Protein 4OUS (pdb70)

Organism: Danio rerio (NCBI:txid7955)

Structure (mmCIF, N/CA/C/O backbone):
data_4OUS
#
_entry.id   4OUS
#
_cell.length_a   94.985
_cell.length_b   94.985
_cell.length_c   94.985
_cell.angle_alpha   90.00
_cell.angle_beta   90.00
_cell.angle_gamma   90.00
#
_symmetry.space_group_name_H-M   'I 2 3'
#
loop_
_entity.id
_entity.type
_entity.pdbx_description
1 polymer Caprin-2
2 non-polymer 'CALCIUM ION'
3 water water
#
loop_
_atom_site.group_PDB
_atom_site.id
_atom_site.type_symbol
_atom_site.label_atom_id
_atom_site.label_alt_id
_atom_site.label_comp_id
_atom_site.label_asym_id
_atom_site.label_entity_id
_atom_site.label_seq_id
_atom_site.pdbx_PDB_ins_code
_atom_site.Cartn_x
_atom_site.Cartn_y
_atom_site.Cartn_z
_atom_site.occupancy
_atom_site.B_iso_or_equiv
_atom_site.auth_seq_id
_atom_site.auth_comp_id
_atom_site.auth_asym_id
_atom_site.auth_atom_id
_atom_site.pdbx_PDB_model_num
ATOM 1 N N . LEU A 1 4 ? -17.035 -8.367 -3.717 1.00 33.43 1001 LEU A N 1
ATOM 2 C CA . LEU A 1 4 ? -18.072 -9.361 -3.470 1.00 32.65 1001 LEU A CA 1
ATOM 3 C C . LEU A 1 4 ? -17.820 -10.641 -4.260 1.00 23.92 1001 LEU A C 1
ATOM 4 O O . LEU A 1 4 ? -17.299 -10.599 -5.372 1.00 27.04 1001 LEU A O 1
ATOM 9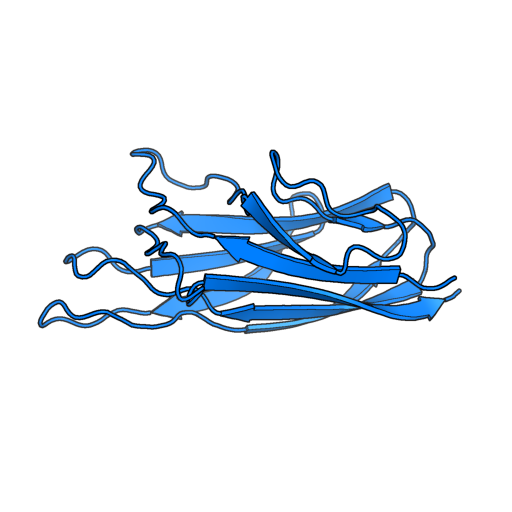 N N . ARG A 1 5 ? -18.181 -11.777 -3.674 1.00 13.44 1002 ARG A N 1
ATOM 10 C CA . ARG A 1 5 ? -18.181 -13.040 -4.396 1.00 13.14 1002 ARG A CA 1
ATOM 11 C C . ARG A 1 5 ? -19.622 -13.477 -4.571 1.00 9.50 1002 ARG A C 1
ATOM 12 O O . ARG A 1 5 ? -20.324 -13.729 -3.592 1.00 11.15 1002 ARG A O 1
ATOM 20 N N . VAL A 1 6 ? -20.079 -13.522 -5.816 1.00 8.23 1003 VAL A N 1
ATOM 21 C CA . VAL A 1 6 ? -21.471 -13.815 -6.091 1.00 8.06 1003 VAL A CA 1
ATOM 22 C C . VAL A 1 6 ? -21.542 -14.822 -7.232 1.00 7.71 1003 VAL A C 1
ATOM 23 O O . VAL A 1 6 ? -21.104 -14.535 -8.351 1.00 8.43 1003 VAL A O 1
ATOM 27 N N . ALA A 1 7 ? -22.076 -16.006 -6.953 1.00 7.15 1004 ALA A N 1
ATOM 28 C CA . ALA A 1 7 ? -22.205 -17.044 -7.964 1.00 7.54 1004 ALA A CA 1
ATOM 29 C C . ALA A 1 7 ? -23.211 -18.067 -7.504 1.00 6.62 1004 ALA A C 1
ATOM 30 O O . ALA A 1 7 ? -23.240 -18.427 -6.331 1.00 8.54 1004 ALA A O 1
ATOM 32 N N . PHE A 1 8 ? -24.034 -18.555 -8.423 1.00 7.21 1005 PHE A N 1
ATOM 33 C CA . PHE A 1 8 ? -24.936 -19.647 -8.105 1.00 6.52 1005 PHE A CA 1
ATOM 34 C C . PHE A 1 8 ? -24.918 -20.661 -9.230 1.00 6.39 1005 PHE A C 1
ATOM 35 O O . PHE A 1 8 ? -24.614 -20.332 -10.386 1.00 6.43 1005 PHE A O 1
ATOM 43 N N . SER A 1 9 ? -25.268 -21.893 -8.888 1.00 5.87 1006 SER A N 1
ATOM 44 C CA . SER A 1 9 ? -25.380 -22.940 -9.880 1.00 6.30 1006 SER A CA 1
ATOM 45 C C . SER A 1 9 ? -26.479 -23.872 -9.412 1.00 5.34 1006 SER A C 1
ATOM 46 O O . SER A 1 9 ? -26.333 -24.547 -8.387 1.00 6.60 1006 SER A O 1
ATOM 49 N N . ALA A 1 10 ? -27.591 -23.864 -10.143 1.00 5.74 1007 ALA A N 1
ATOM 50 C CA . ALA A 1 10 ? -28.812 -24.528 -9.729 1.00 5.93 1007 ALA A CA 1
ATOM 51 C C . ALA A 1 10 ? -29.211 -25.614 -10.713 1.00 6.18 1007 ALA A C 1
ATOM 52 O O . ALA A 1 10 ? -28.816 -25.585 -11.887 1.00 6.63 1007 ALA A O 1
ATOM 54 N N . ALA A 1 11 ? -30.013 -26.558 -10.235 1.00 6.05 1008 ALA A N 1
ATOM 55 C CA . ALA A 1 11 ? -30.525 -27.618 -11.084 1.00 5.91 1008 ALA A CA 1
ATOM 56 C C . ALA A 1 11 ? -31.930 -27.984 -10.651 1.00 6.06 1008 ALA A C 1
ATOM 57 O O . ALA A 1 11 ? -32.310 -27.801 -9.486 1.00 7.35 1008 ALA A O 1
ATOM 59 N N . ARG A 1 12 ? -32.700 -28.516 -11.590 1.00 6.41 1009 ARG A N 1
ATOM 60 C CA . ARG A 1 12 ? -34.032 -28.977 -11.271 1.00 7.90 1009 ARG A CA 1
ATOM 61 C C . ARG A 1 12 ? -34.075 -30.493 -11.298 1.00 8.14 1009 ARG A C 1
ATOM 62 O O . ARG A 1 12 ? -33.695 -31.121 -12.295 1.00 10.78 1009 ARG A O 1
ATOM 70 N N . THR A 1 13 ? -34.532 -31.084 -10.196 1.00 8.52 1010 THR A N 1
ATOM 71 C CA . THR A 1 13 ? -34.467 -32.536 -10.063 1.00 9.24 1010 THR A CA 1
ATOM 72 C C . THR A 1 13 ? -35.830 -33.209 -10.144 1.00 8.44 1010 THR A C 1
ATOM 73 O O . THR A 1 13 ? -35.931 -34.423 -9.979 1.00 10.58 1010 THR A O 1
ATOM 77 N N . ALA A 1 14 ? -36.861 -32.423 -10.424 1.00 8.65 1011 ALA A N 1
ATOM 78 C CA . ALA A 1 14 ? -38.191 -32.950 -10.712 1.00 9.12 1011 ALA A CA 1
ATOM 79 C C . ALA A 1 14 ? -38.730 -32.233 -11.942 1.00 7.85 1011 ALA A C 1
ATOM 80 O O . ALA A 1 14 ? -38.330 -31.106 -12.229 1.00 8.74 1011 ALA A O 1
ATOM 82 N N . ASN A 1 15 ? -39.638 -32.875 -12.667 1.00 8.32 1012 ASN A N 1
ATOM 83 C CA . ASN A 1 15 ? -40.198 -32.263 -13.861 1.00 7.44 1012 ASN A CA 1
ATOM 84 C C . ASN A 1 15 ? -40.937 -30.966 -13.545 1.00 7.81 1012 ASN A C 1
ATOM 85 O O . ASN A 1 15 ? -41.407 -30.751 -12.418 1.00 9.22 1012 ASN A O 1
ATOM 90 N N . PHE A 1 16 ? -41.043 -30.102 -14.549 1.00 7.84 1013 PHE A N 1
ATOM 91 C CA . PHE A 1 16 ? -41.914 -28.928 -14.465 1.00 8.19 1013 PHE A CA 1
ATOM 92 C C . PHE A 1 16 ? -42.835 -28.917 -15.671 1.00 7.12 1013 PHE A C 1
ATOM 93 O O . PHE A 1 16 ? -42.384 -28.720 -16.803 1.00 8.40 1013 PHE A O 1
ATOM 101 N N . ALA A 1 17 ? -44.121 -29.139 -15.418 1.00 8.51 1014 ALA A N 1
ATOM 102 C CA . ALA A 1 17 ? -45.134 -29.169 -16.465 1.00 9.06 1014 ALA A CA 1
ATOM 103 C C . ALA A 1 17 ? -46.384 -28.508 -15.917 1.00 9.23 1014 ALA A C 1
ATOM 104 O O . ALA A 1 17 ? -47.352 -29.187 -15.574 1.00 10.32 1014 ALA A O 1
ATOM 106 N N . PRO A 1 18 ? -46.362 -27.173 -15.808 1.00 8.90 1015 PRO A N 1
ATOM 107 C CA . PRO A 1 18 ? -47.381 -26.472 -15.019 1.00 9.34 1015 PRO A CA 1
ATOM 108 C C . PRO A 1 18 ? -48.805 -26.473 -15.574 1.00 11.38 1015 PRO A C 1
ATOM 109 O O . PRO A 1 18 ? -49.743 -26.415 -14.782 1.00 12.66 1015 PRO A O 1
ATOM 113 N N . GLY A 1 19 ? -48.977 -26.500 -16.887 1.00 11.77 1016 GLY A N 1
ATOM 114 C CA . GLY A 1 19 ? -50.319 -26.469 -17.444 1.00 12.37 1016 GLY A CA 1
ATOM 115 C C . GLY A 1 19 ? -50.826 -25.074 -17.768 1.00 9.92 1016 GLY A C 1
ATOM 116 O O . GLY A 1 19 ? -51.957 -24.906 -18.225 1.00 11.06 1016 GLY A O 1
ATOM 117 N N A THR A 1 20 ? -49.971 -24.082 -17.530 0.62 10.41 1017 THR A N 1
ATOM 118 N N B THR A 1 20 ? -50.005 -24.070 -17.487 0.38 9.64 1017 THR A N 1
ATOM 119 C CA A THR A 1 20 ? -50.220 -22.692 -17.897 0.62 8.93 1017 THR A CA 1
ATOM 120 C CA B THR A 1 20 ? -50.245 -22.727 -17.991 0.38 9.85 1017 THR A CA 1
ATOM 121 C C A THR A 1 20 ? -48.939 -22.140 -18.521 0.62 7.82 1017 THR A C 1
ATOM 122 C C B THR A 1 20 ? -48.945 -22.219 -18.586 0.38 6.86 1017 THR A C 1
ATOM 123 O O A THR A 1 20 ? -47.847 -22.400 -18.013 0.62 9.53 1017 THR A O 1
ATOM 124 O O B THR A 1 20 ? -47.859 -22.581 -18.129 0.38 7.11 1017 THR A O 1
ATOM 131 N N . LEU A 1 21 ? -49.061 -21.390 -19.614 1.00 7.65 1018 LEU A N 1
ATOM 132 C CA . LEU A 1 21 ? -47.893 -20.845 -20.291 1.00 7.79 1018 LEU A CA 1
ATOM 133 C C . LEU A 1 21 ? -47.250 -19.729 -19.472 1.00 7.11 1018 LEU A C 1
ATOM 134 O O . LEU A 1 21 ? -47.876 -19.163 -18.575 1.00 7.84 1018 LEU A O 1
ATOM 139 N N . ASP A 1 22 ? -45.994 -19.427 -19.789 1.00 7.68 1019 ASP A N 1
ATOM 140 C CA . ASP A 1 22 ? -45.287 -18.266 -19.234 1.00 7.40 1019 ASP A CA 1
ATOM 141 C C . ASP A 1 22 ? -45.188 -18.284 -17.705 1.00 7.27 1019 ASP A C 1
ATOM 142 O O . ASP A 1 22 ? -45.625 -17.357 -17.015 1.00 9.41 1019 ASP A O 1
ATOM 147 N N . GLN A 1 23 ? -44.579 -19.343 -17.186 1.00 7.60 1020 GLN A N 1
ATOM 148 C CA . GLN A 1 23 ? -44.370 -19.496 -15.752 1.00 7.38 1020 GLN A CA 1
ATOM 149 C C . GLN A 1 23 ? -42.899 -19.420 -15.383 1.00 6.77 1020 GLN A C 1
ATOM 150 O O . GLN A 1 23 ? -42.050 -19.938 -16.104 1.00 6.89 1020 GLN A O 1
ATOM 156 N N . PRO A 1 24 ? -42.583 -18.813 -14.236 1.00 6.87 1021 PRO A N 1
ATOM 157 C CA A PRO A 1 24 ? -41.195 -18.849 -13.766 0.66 6.79 1021 PRO A CA 1
ATOM 158 C CA B PRO A 1 24 ? -41.205 -18.849 -13.737 0.34 7.45 1021 PRO A CA 1
ATOM 159 C C . PRO A 1 24 ? -40.770 -20.276 -13.409 1.00 6.37 1021 PRO A C 1
ATOM 160 O O . PRO A 1 24 ? -41.590 -21.083 -12.952 1.00 8.51 1021 PRO A O 1
ATOM 167 N N . ILE A 1 25 ? -39.491 -20.572 -13.611 1.00 6.91 1022 ILE A N 1
ATOM 168 C CA . ILE A 1 25 ? -38.968 -21.902 -13.342 1.00 6.79 1022 ILE A CA 1
ATOM 169 C C . ILE A 1 25 ? -38.189 -21.917 -12.037 1.00 6.79 1022 ILE A C 1
ATOM 170 O O . ILE A 1 25 ? -37.132 -21.299 -11.925 1.00 7.26 1022 ILE A O 1
ATOM 175 N N . ALA A 1 26 ? -38.718 -22.619 -11.045 1.00 7.30 1023 ALA A N 1
ATOM 176 C CA . ALA A 1 26 ? -38.005 -22.844 -9.793 1.00 7.93 1023 ALA A CA 1
ATOM 177 C C . ALA A 1 26 ? -36.896 -23.872 -9.993 1.00 7.63 1023 ALA A C 1
ATOM 178 O O . ALA A 1 26 ? -37.017 -24.765 -10.833 1.00 8.94 1023 ALA A O 1
ATOM 180 N N . PHE A 1 27 ? -35.811 -23.743 -9.236 1.00 7.55 1024 PHE A N 1
ATOM 181 C CA . PHE A 1 27 ? -34.734 -24.730 -9.261 1.00 7.83 1024 PHE A CA 1
ATOM 182 C C . PHE A 1 27 ? -34.464 -25.168 -7.835 1.00 7.99 1024 PHE A C 1
ATOM 183 O O . PHE A 1 27 ? -34.029 -24.361 -7.019 1.00 10.07 1024 PHE A O 1
ATOM 191 N N . ASP A 1 28 ? -34.715 -26.435 -7.531 1.00 7.97 1025 ASP A N 1
ATOM 192 C CA . ASP A 1 28 ? -34.701 -26.908 -6.150 1.00 9.11 1025 ASP A CA 1
ATOM 193 C C . ASP A 1 28 ? -33.307 -27.168 -5.590 1.00 7.72 1025 ASP A C 1
ATOM 194 O O . ASP A 1 28 ? -33.108 -27.102 -4.370 1.00 10.63 1025 ASP A O 1
ATOM 199 N N . LEU A 1 29 ? -32.355 -27.482 -6.461 1.00 7.74 1026 LEU A N 1
ATOM 200 C CA . LEU A 1 29 ? -31.042 -27.910 -6.016 1.00 7.77 1026 LEU A CA 1
ATOM 201 C C . LEU A 1 29 ? -29.993 -26.859 -6.336 1.00 6.96 1026 LEU A C 1
ATOM 202 O O . LEU A 1 29 ? -30.012 -26.264 -7.420 1.00 7.88 1026 LEU A O 1
ATOM 207 N N . LEU A 1 30 ? -29.073 -26.646 -5.399 1.00 8.02 1027 LEU A N 1
ATOM 208 C CA . LEU A 1 30 ? -27.950 -25.743 -5.609 1.00 7.55 1027 LEU A CA 1
ATOM 209 C C . LEU A 1 30 ? -26.621 -26.434 -5.338 1.00 7.52 1027 LEU A C 1
ATOM 210 O O . LEU A 1 30 ? -26.458 -27.104 -4.311 1.00 8.36 1027 LEU A O 1
ATOM 215 N N . HIS A 1 31 ? -25.671 -26.263 -6.251 1.00 7.91 1028 HIS A N 1
ATOM 216 C CA . HIS A 1 31 ? -24.292 -26.643 -5.984 1.00 7.51 1028 HIS A CA 1
ATOM 217 C C . HIS A 1 31 ? -23.535 -25.517 -5.303 1.00 8.07 1028 HIS A C 1
ATOM 218 O O . HIS A 1 31 ? -22.607 -25.771 -4.532 1.00 10.98 1028 HIS A O 1
ATOM 225 N N A THR A 1 32 ? -23.968 -24.285 -5.559 0.49 7.08 1029 THR A N 1
ATOM 226 N N B THR A 1 32 ? -23.873 -24.272 -5.638 0.51 8.63 1029 THR A N 1
ATOM 227 C CA A THR A 1 32 ? -23.280 -23.097 -5.083 0.49 8.28 1029 THR A CA 1
ATOM 228 C CA B THR A 1 32 ? -23.251 -23.094 -5.035 0.51 7.90 1029 THR A CA 1
ATOM 229 C C A THR A 1 32 ? -24.266 -21.942 -4.983 0.49 7.42 1029 THR A C 1
ATOM 230 C C B THR A 1 32 ? -24.261 -21.962 -4.965 0.51 7.25 1029 THR A C 1
ATOM 231 O O A THR A 1 32 ? -25.154 -21.810 -5.825 0.49 7.83 1029 THR A O 1
ATOM 232 O O B THR A 1 32 ? -25.145 -21.856 -5.815 0.51 6.88 1029 THR A O 1
ATOM 239 N N . ASN A 1 33 ? -24.115 -21.110 -3.956 1.00 7.14 1030 ASN A N 1
ATOM 240 C CA . ASN A 1 33 ? -24.930 -19.910 -3.831 1.00 6.86 1030 ASN A CA 1
ATOM 241 C C . ASN A 1 33 ? -24.147 -18.853 -3.052 1.00 7.35 1030 ASN A C 1
ATOM 242 O O . ASN A 1 33 ? -24.608 -18.333 -2.034 1.00 7.60 1030 ASN A O 1
ATOM 247 N N . LEU A 1 34 ? -22.943 -18.566 -3.536 1.00 7.72 1031 LEU A N 1
ATOM 248 C CA . LEU A 1 34 ? -22.094 -17.527 -2.958 1.00 8.37 1031 LEU A CA 1
ATOM 249 C C . LEU A 1 34 ? -22.807 -16.192 -3.045 1.00 7.85 1031 LEU A C 1
ATOM 250 O O . LEU A 1 34 ? -23.233 -15.779 -4.1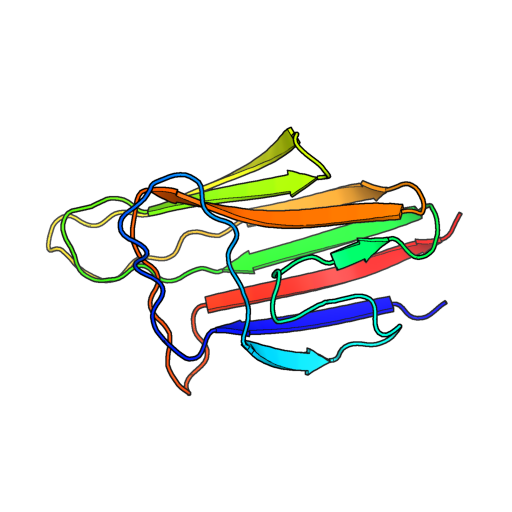28 1.00 8.21 1031 LEU A O 1
ATOM 255 N N . GLY A 1 35 ? -22.957 -15.535 -1.900 1.00 9.33 1032 GLY A N 1
ATOM 256 C CA . GLY A 1 35 ? -23.695 -14.288 -1.830 1.00 11.07 1032 GLY A CA 1
ATOM 257 C C . GLY A 1 35 ? -25.160 -14.446 -1.459 1.00 9.00 1032 GLY A C 1
ATOM 258 O O . GLY A 1 35 ? -25.830 -13.451 -1.181 1.00 10.45 1032 GLY A O 1
ATOM 259 N N . ASP A 1 36 ? -25.653 -15.684 -1.451 1.00 8.94 1033 ASP A N 1
ATOM 260 C CA . ASP A 1 36 ? -27.024 -15.995 -1.034 1.00 9.49 1033 ASP A CA 1
ATOM 261 C C . ASP A 1 36 ? -28.090 -15.301 -1.865 1.00 9.39 1033 ASP A C 1
ATOM 262 O O . ASP A 1 36 ? -29.173 -15.005 -1.358 1.00 13.42 1033 ASP A O 1
ATOM 267 N N . MET A 1 37 ? -27.809 -15.050 -3.134 1.00 8.12 1034 MET A N 1
ATOM 268 C CA . MET A 1 37 ? -28.709 -14.229 -3.931 1.00 9.09 1034 MET A CA 1
ATOM 269 C C . MET A 1 37 ? -29.647 -15.013 -4.856 1.00 8.15 1034 MET A C 1
ATOM 270 O O . MET A 1 37 ? -30.533 -14.413 -5.474 1.00 9.95 1034 MET A O 1
ATOM 275 N N . PHE A 1 38 ? -29.474 -16.330 -4.963 1.00 7.76 1035 PHE A N 1
ATOM 276 C CA . PHE A 1 38 ? -30.441 -17.136 -5.698 1.00 7.59 1035 PHE A CA 1
ATOM 277 C C . PHE A 1 38 ? -31.499 -17.673 -4.749 1.00 8.11 1035 PHE A C 1
ATOM 278 O O . PHE A 1 38 ? -31.173 -18.172 -3.671 1.00 9.77 1035 PHE A O 1
ATOM 286 N N . ASP A 1 39 ? -32.759 -17.564 -5.158 1.00 7.84 1036 ASP A N 1
ATOM 287 C CA . ASP A 1 39 ? -33.892 -18.080 -4.402 1.00 9.75 1036 ASP A CA 1
ATOM 288 C C . ASP A 1 39 ? -34.495 -19.286 -5.116 1.00 9.01 1036 ASP A C 1
ATOM 289 O O . ASP A 1 39 ? -35.039 -19.154 -6.211 1.00 9.72 1036 ASP A O 1
ATOM 294 N N . THR A 1 40 ? -34.399 -20.462 -4.504 1.00 9.97 1037 THR A N 1
ATOM 295 C CA . THR A 1 40 ? -34.818 -21.689 -5.175 1.00 9.91 1037 THR A CA 1
ATOM 296 C C . THR A 1 40 ? -36.309 -21.736 -5.506 1.00 11.11 1037 THR A C 1
ATOM 297 O O . THR A 1 40 ? -36.694 -22.224 -6.566 1.00 13.75 1037 THR A O 1
ATOM 301 N N . GLY A 1 41 ? -37.145 -21.237 -4.600 1.00 12.49 1038 GLY A N 1
ATOM 302 C CA . GLY A 1 41 ? -38.588 -21.315 -4.770 1.00 15.75 1038 GLY A CA 1
ATOM 303 C C . GLY A 1 41 ? -39.135 -20.485 -5.914 1.00 13.99 1038 GLY A C 1
ATOM 304 O O . GLY A 1 41 ? -40.072 -20.894 -6.606 1.00 15.74 1038 GLY A O 1
ATOM 305 N N . SER A 1 42 ? -38.550 -19.310 -6.116 1.00 12.36 1039 SER A N 1
ATOM 306 C CA . SER A 1 42 ? -38.999 -18.407 -7.166 1.00 13.37 1039 SER A CA 1
ATOM 307 C C . SER A 1 42 ? -38.175 -18.572 -8.432 1.00 11.77 1039 SER A C 1
ATOM 308 O O . SER A 1 42 ? -38.589 -18.144 -9.508 1.00 13.07 1039 SER A O 1
ATOM 311 N N . GLY A 1 43 ? -36.991 -19.165 -8.293 1.00 10.01 1040 GLY A N 1
ATOM 312 C CA . GLY A 1 43 ? -36.071 -19.290 -9.406 1.00 9.84 1040 GLY A CA 1
ATOM 313 C C . GLY A 1 43 ? -35.366 -17.988 -9.754 1.00 8.48 1040 GLY A C 1
ATOM 314 O O . GLY A 1 43 ? -34.733 -17.897 -10.808 1.00 8.78 1040 GLY A O 1
ATOM 315 N N . ARG A 1 44 ? -35.459 -16.991 -8.876 1.00 8.87 1041 ARG A N 1
ATOM 316 C CA . ARG A 1 44 ? -34.892 -15.679 -9.170 1.00 8.58 1041 ARG A CA 1
ATOM 317 C C . ARG A 1 44 ? -33.549 -15.432 -8.501 1.00 7.56 1041 ARG A C 1
ATOM 318 O O . ARG A 1 44 ? -33.361 -15.692 -7.304 1.00 7.95 1041 ARG A O 1
ATOM 326 N N . PHE A 1 45 ? -32.627 -14.907 -9.299 1.00 7.19 1042 PHE A N 1
ATOM 327 C CA . PHE A 1 45 ? -31.397 -14.300 -8.814 1.00 6.89 1042 PHE A CA 1
ATOM 328 C C . PHE A 1 45 ? -31.627 -12.813 -8.593 1.00 7.22 1042 PHE A C 1
ATOM 329 O O . PHE A 1 45 ? -32.108 -12.133 -9.497 1.00 8.63 1042 PHE A O 1
ATOM 337 N N . THR A 1 46 ? -31.286 -12.309 -7.413 1.00 7.96 1043 THR A N 1
ATOM 338 C CA . THR A 1 46 ? -31.377 -10.878 -7.157 1.00 9.15 1043 THR A CA 1
ATOM 339 C C . THR A 1 46 ? -29.985 -10.270 -7.163 1.00 8.32 1043 THR A C 1
ATOM 340 O O . THR A 1 46 ? -29.082 -10.754 -6.480 1.00 9.99 1043 THR A O 1
ATOM 344 N N . CYS A 1 47 ? -29.812 -9.210 -7.943 1.00 8.59 1044 CYS A N 1
ATOM 345 C CA . CYS A 1 47 ? -28.531 -8.529 -8.015 1.00 9.06 1044 CYS A CA 1
ATOM 346 C C . CYS A 1 47 ? -28.211 -7.815 -6.705 1.00 9.48 1044 CYS A C 1
ATOM 347 O O . CYS A 1 47 ? -28.969 -6.944 -6.286 1.00 10.12 1044 CYS A O 1
ATOM 350 N N . PRO A 1 48 ? -27.082 -8.162 -6.064 1.00 9.49 1045 PRO A N 1
ATOM 351 C CA . PRO A 1 48 ? -26.719 -7.509 -4.799 1.00 10.07 1045 PRO A CA 1
ATOM 352 C C . PRO A 1 48 ? -25.871 -6.256 -4.976 1.00 10.27 1045 PRO A C 1
ATOM 353 O O . PRO A 1 48 ? -25.676 -5.510 -4.018 1.00 12.67 1045 PRO A O 1
ATOM 357 N N . ALA A 1 49 ? -25.356 -6.050 -6.1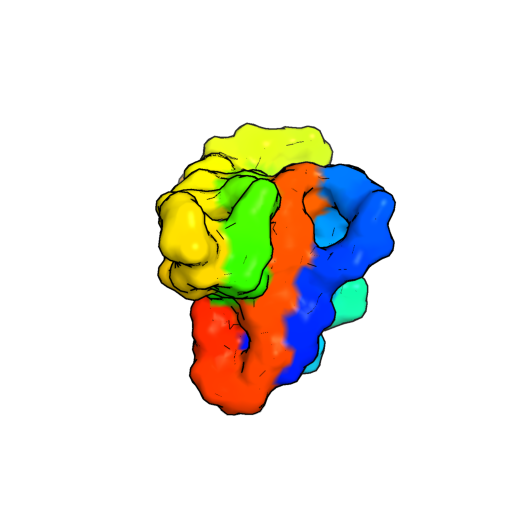82 1.00 10.43 1046 ALA A N 1
ATOM 358 C CA . ALA A 1 49 ? -24.431 -4.962 -6.442 1.00 11.53 1046 ALA A CA 1
ATOM 359 C C . ALA A 1 49 ? -24.386 -4.704 -7.930 1.00 10.30 1046 ALA A C 1
ATOM 360 O O . ALA A 1 49 ? -24.228 -5.629 -8.727 1.00 10.77 1046 ALA A O 1
ATOM 362 N N . THR A 1 50 ? -24.550 -3.445 -8.303 1.00 11.01 1047 THR A N 1
ATOM 363 C CA . THR A 1 50 ? -24.513 -3.062 -9.701 1.00 10.59 1047 THR A CA 1
ATOM 364 C C . THR A 1 50 ? -23.218 -3.566 -10.330 1.00 10.07 1047 THR A C 1
ATOM 365 O O . THR A 1 50 ? -22.150 -3.489 -9.721 1.00 11.12 1047 THR A O 1
ATOM 369 N N . GLY A 1 51 ? -23.330 -4.146 -11.520 1.00 9.27 1048 GLY A N 1
ATOM 370 C CA . GLY A 1 51 ? -22.175 -4.706 -12.189 1.00 10.10 1048 GLY A CA 1
ATOM 371 C C . GLY A 1 51 ? -22.563 -5.581 -13.360 1.00 8.79 1048 GLY A C 1
ATOM 372 O O . GLY A 1 51 ? -23.740 -5.688 -13.704 1.00 9.89 1048 GLY A O 1
ATOM 373 N N . ALA A 1 52 ? -21.560 -6.201 -13.975 1.00 8.40 1049 ALA A N 1
ATOM 374 C CA . ALA A 1 52 ? -21.764 -7.098 -15.104 1.00 7.61 1049 ALA A CA 1
ATOM 375 C C . ALA A 1 52 ? -21.769 -8.530 -14.594 1.00 7.31 1049 ALA A C 1
ATOM 376 O O . ALA A 1 52 ? -20.885 -8.924 -13.830 1.00 8.15 1049 ALA A O 1
ATOM 378 N N . TYR A 1 53 ? -22.770 -9.292 -15.027 1.00 6.92 1050 TYR A N 1
ATOM 379 C CA . TYR A 1 53 ? -23.000 -10.665 -14.592 1.00 6.64 1050 TYR A CA 1
ATOM 380 C C . TYR A 1 53 ? -23.142 -11.588 -15.796 1.00 6.32 1050 TYR A C 1
ATOM 381 O O . TYR A 1 53 ? -23.722 -11.196 -16.808 1.00 8.10 1050 TYR A O 1
ATOM 390 N N . VAL A 1 54 ? -22.637 -12.810 -15.672 1.00 6.23 1051 VAL A N 1
ATOM 391 C CA . VAL A 1 54 ? -22.740 -13.833 -16.703 1.00 6.02 1051 VAL A CA 1
ATOM 392 C C . VAL A 1 54 ? -23.783 -14.857 -16.281 1.00 5.63 1051 VAL A C 1
ATOM 393 O O . VAL A 1 54 ? -23.776 -15.296 -15.134 1.00 6.83 1051 VAL A O 1
ATOM 397 N N . PHE A 1 55 ? -24.666 -15.231 -17.209 1.00 5.68 1052 PHE A N 1
ATOM 398 C CA . PHE A 1 55 ? -25.668 -16.275 -16.982 1.00 5.62 1052 PHE A CA 1
ATOM 399 C C . PHE A 1 55 ? -25.574 -17.339 -18.054 1.00 5.12 1052 PHE A C 1
ATOM 400 O O . PHE A 1 55 ? -25.306 -17.028 -19.211 1.00 5.83 1052 PHE A O 1
ATOM 408 N N . ILE A 1 56 ? -25.812 -18.590 -17.671 1.00 5.57 1053 ILE A N 1
ATOM 409 C CA . ILE A 1 56 ? -25.828 -19.718 -18.594 1.00 5.28 1053 ILE A CA 1
ATOM 410 C C . ILE A 1 56 ? -26.972 -20.642 -18.175 1.00 5.13 1053 ILE A C 1
ATOM 411 O O . ILE A 1 56 ? -27.217 -20.823 -16.973 1.00 5.59 1053 ILE A O 1
ATOM 416 N N . PHE A 1 57 ? -27.677 -21.244 -19.130 1.00 4.94 1054 PHE A N 1
ATOM 417 C CA . PHE A 1 57 ? -28.688 -22.231 -18.783 1.00 4.94 1054 PHE A CA 1
ATOM 418 C C . PHE A 1 57 ? -28.762 -23.321 -19.835 1.00 4.61 1054 PHE A C 1
ATOM 419 O O . PHE A 1 57 ? -28.475 -23.089 -21.011 1.00 4.90 1054 PHE A O 1
ATOM 427 N N . HIS A 1 58 ? -29.160 -24.509 -19.385 1.00 4.76 1055 HIS A N 1
ATOM 428 C CA . HIS A 1 58 ? -29.351 -25.688 -20.218 1.00 5.33 1055 HIS A CA 1
ATOM 429 C C . HIS A 1 58 ? -30.602 -26.382 -19.716 1.00 5.36 1055 HIS A C 1
ATOM 430 O O . HIS A 1 58 ? -30.602 -26.851 -18.575 1.00 6.62 1055 HIS A O 1
ATOM 437 N N . ILE A 1 59 ? -31.654 -26.456 -20.527 1.00 5.50 1056 ILE A N 1
ATOM 438 C CA . ILE A 1 59 ? -32.917 -27.015 -20.061 1.00 5.84 1056 ILE A CA 1
ATOM 439 C C . ILE A 1 59 ? -33.335 -28.180 -20.958 1.00 5.39 1056 ILE A C 1
ATOM 440 O O . ILE A 1 59 ? -33.503 -28.004 -22.161 1.00 6.30 1056 ILE A O 1
ATOM 445 N N . LEU A 1 60 ? -33.494 -29.366 -20.378 1.00 5.71 1057 LEU A N 1
ATOM 446 C CA . LEU A 1 60 ? -33.904 -30.543 -21.134 1.00 5.95 1057 LEU A CA 1
ATOM 447 C C . LEU A 1 60 ? -35.425 -30.637 -21.142 1.00 5.89 1057 LEU A C 1
ATOM 448 O O . LEU A 1 60 ? -36.051 -30.562 -20.079 1.00 6.65 1057 LEU A O 1
ATOM 453 N N . LYS A 1 61 ? -36.022 -30.801 -22.320 1.00 6.46 1058 LYS A N 1
ATOM 454 C CA . LYS A 1 61 ? -37.477 -30.913 -22.408 1.00 6.92 1058 LYS A CA 1
ATOM 455 C C . LYS A 1 61 ? -37.963 -32.332 -22.185 1.00 6.84 1058 LYS A C 1
ATOM 456 O O . LYS A 1 61 ? -37.226 -33.294 -22.413 1.00 7.93 1058 LYS A O 1
ATOM 462 N N . LEU A 1 62 ? -39.212 -32.455 -21.745 1.00 8.12 1059 LEU A N 1
ATOM 463 C CA . LEU A 1 62 ? -39.889 -33.744 -21.756 1.00 8.32 1059 LEU A CA 1
ATOM 464 C C . LEU A 1 62 ? -40.052 -34.219 -23.193 1.00 8.99 1059 LEU A C 1
ATOM 465 O O . LEU A 1 62 ? -40.188 -33.417 -24.129 1.00 9.62 1059 LEU A O 1
ATOM 470 N N . ALA A 1 63 ? -40.068 -35.535 -23.349 1.00 10.12 1060 ALA A N 1
ATOM 471 C CA . ALA A 1 63 ? -40.248 -36.163 -24.648 1.00 11.18 1060 ALA A CA 1
ATOM 472 C C . ALA A 1 63 ? -41.731 -36.204 -24.998 1.00 10.34 1060 ALA A C 1
ATOM 473 O O . ALA A 1 63 ? -42.364 -37.266 -25.004 1.00 14.25 1060 ALA A O 1
ATOM 475 N N . ILE A 1 64 ? -42.271 -35.018 -25.260 1.00 11.14 1061 ILE A N 1
ATOM 476 C CA . ILE A 1 64 ? -43.652 -34.833 -25.675 1.00 11.93 1061 ILE A CA 1
ATOM 477 C C . ILE A 1 64 ? -43.673 -33.947 -26.910 1.00 11.73 1061 ILE A C 1
ATOM 478 O O . ILE A 1 64 ? -42.699 -33.246 -27.197 1.00 12.64 1061 ILE A O 1
ATOM 483 N N . SER A 1 65 ? -44.789 -33.976 -27.631 1.00 13.33 1062 SER A N 1
ATOM 484 C CA . SER A 1 65 ? -44.945 -33.217 -28.868 1.00 14.34 1062 SER A CA 1
ATOM 485 C C . SER A 1 65 ? -45.411 -31.788 -28.600 1.00 15.36 1062 SER A C 1
ATOM 486 O O . SER A 1 65 ? -46.392 -31.321 -29.177 1.00 16.93 1062 SER A O 1
ATOM 489 N N . VAL A 1 66 ? -44.719 -31.124 -27.684 1.00 11.35 1063 VAL A N 1
ATOM 490 C CA . VAL A 1 66 ? -44.860 -29.697 -27.435 1.00 9.32 1063 VAL A CA 1
ATOM 491 C C . VAL A 1 66 ? -43.447 -29.135 -27.422 1.00 8.37 1063 VAL A C 1
ATOM 492 O O . VAL A 1 66 ? -42.584 -29.663 -26.718 1.00 9.01 1063 VAL A O 1
ATOM 496 N N . PRO A 1 67 ? -43.187 -28.085 -28.206 1.00 8.35 1064 PRO A N 1
ATOM 497 C CA . PRO A 1 67 ? -41.840 -27.516 -28.220 1.00 8.21 1064 PRO A CA 1
ATOM 498 C C . PRO A 1 67 ? -41.516 -26.814 -26.914 1.00 7.07 1064 PRO A C 1
ATOM 499 O O . PRO A 1 67 ? -42.415 -26.357 -26.201 1.00 8.81 1064 PRO A O 1
ATOM 503 N N . LEU A 1 68 ? -40.226 -26.722 -26.621 1.00 6.85 1065 LEU A N 1
ATOM 504 C CA . LEU A 1 68 ? -39.740 -26.027 -25.442 1.00 6.90 1065 LEU A CA 1
ATOM 505 C C . LEU A 1 68 ? -39.230 -24.641 -25.815 1.00 5.87 1065 LEU A C 1
ATOM 506 O O . LEU A 1 68 ? -38.351 -24.509 -26.669 1.00 7.12 1065 LEU A O 1
ATOM 511 N N . TYR A 1 69 ? -39.792 -23.616 -25.182 1.00 6.05 1066 TYR A N 1
ATOM 512 C CA . TYR A 1 69 ? -39.348 -22.232 -25.320 1.00 6.35 1066 TYR A CA 1
ATOM 513 C C . TYR A 1 69 ? -38.985 -21.703 -23.942 1.00 5.81 1066 TYR A C 1
ATOM 514 O O . TYR A 1 69 ? -39.836 -21.708 -23.0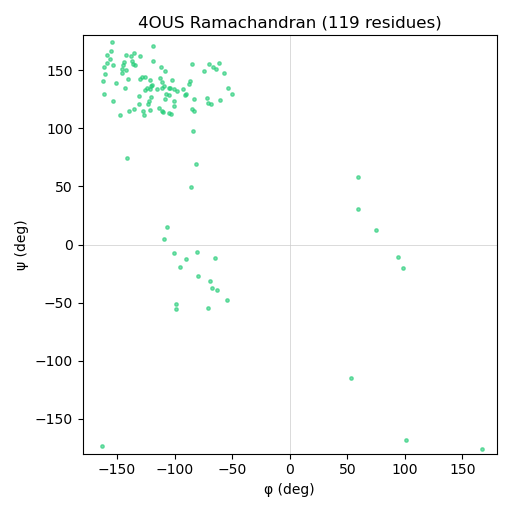43 1.00 6.56 1066 TYR A O 1
ATOM 523 N N . ILE A 1 70 ? -37.752 -21.233 -23.790 1.00 5.95 1067 ILE A N 1
ATOM 524 C CA . ILE A 1 70 ? -37.257 -20.658 -22.546 1.00 5.59 1067 ILE A CA 1
ATOM 525 C C . ILE A 1 70 ? -36.838 -19.217 -22.788 1.00 5.91 1067 ILE A C 1
ATOM 526 O O . ILE A 1 70 ? -36.180 -18.930 -23.794 1.00 6.53 1067 ILE A O 1
ATOM 531 N N . ASN A 1 71 ? -37.189 -18.317 -21.870 1.00 5.80 1068 ASN A N 1
ATOM 532 C CA . ASN A 1 71 ? -36.664 -16.953 -21.895 1.00 6.10 1068 ASN A CA 1
ATOM 533 C C . ASN A 1 71 ? -35.814 -16.686 -20.662 1.00 5.38 1068 ASN A C 1
ATOM 534 O O . ASN A 1 71 ? -36.242 -16.977 -19.539 1.00 6.54 1068 ASN A O 1
ATOM 539 N N . LEU A 1 72 ? -34.643 -16.085 -20.859 1.00 5.51 1069 LEU A N 1
ATOM 540 C CA . LEU A 1 72 ? -33.900 -15.482 -19.760 1.00 5.77 1069 LEU A CA 1
ATOM 541 C C . LEU A 1 72 ? -34.439 -14.069 -19.569 1.00 5.31 1069 LEU A C 1
ATOM 542 O O . LEU A 1 72 ? -34.365 -13.243 -20.483 1.00 6.68 1069 LEU A O 1
ATOM 547 N N . MET A 1 73 ? -35.016 -13.827 -18.401 1.00 5.92 1070 MET A N 1
ATOM 548 C CA . MET A 1 73 ? -35.678 -12.578 -18.060 1.00 6.17 1070 MET A CA 1
ATOM 549 C C . MET A 1 73 ? -34.805 -11.723 -17.170 1.00 6.22 1070 MET A C 1
ATOM 550 O O . MET A 1 73 ? -34.134 -12.240 -16.274 1.00 6.58 1070 MET A O 1
ATOM 555 N N . ARG A 1 74 ? -34.835 -10.414 -17.392 1.00 6.57 1071 ARG A N 1
ATOM 556 C CA . ARG A 1 74 ? -34.323 -9.470 -16.411 1.00 6.56 1071 ARG A CA 1
ATOM 557 C C . ARG A 1 74 ? -35.496 -8.567 -16.060 1.00 7.39 1071 ARG A C 1
ATOM 558 O O . ARG A 1 74 ? -36.018 -7.844 -16.917 1.00 7.58 1071 ARG A O 1
ATOM 566 N N . ASN A 1 75 ? -35.915 -8.637 -14.801 1.00 8.20 1072 ASN A N 1
ATOM 567 C CA . ASN A 1 75 ? -37.174 -8.044 -14.353 1.00 9.23 1072 ASN A CA 1
ATOM 568 C C . ASN A 1 75 ? -38.299 -8.572 -15.257 1.00 9.17 1072 ASN A C 1
ATOM 569 O O . ASN A 1 75 ? -38.543 -9.779 -15.245 1.00 11.84 1072 ASN A O 1
ATOM 574 N N . GLU A 1 76 ? -38.963 -7.732 -16.044 1.00 9.32 1073 GLU A N 1
ATOM 575 C CA . GLU A 1 76 ? -40.067 -8.212 -16.881 1.00 9.76 1073 GLU A CA 1
ATOM 576 C C . GLU A 1 76 ? -39.709 -8.285 -18.374 1.00 9.71 1073 GLU A C 1
ATOM 577 O O . GLU A 1 76 ? -40.594 -8.430 -19.222 1.00 11.86 1073 GLU A O 1
ATOM 583 N N . GLU A 1 77 ? -38.420 -8.214 -18.694 1.00 8.24 1074 GLU A N 1
ATOM 584 C CA . GLU A 1 77 ? -37.968 -8.142 -20.079 1.00 7.68 1074 GLU A CA 1
ATOM 585 C C . GLU A 1 77 ? -37.243 -9.406 -20.534 1.00 6.80 1074 GLU A C 1
ATOM 586 O O . GLU A 1 77 ? -36.362 -9.908 -19.832 1.00 7.21 1074 GLU A O 1
ATOM 592 N N . VAL A 1 78 ? -37.588 -9.893 -21.722 1.00 7.33 1075 VAL A N 1
ATOM 593 C CA . VAL A 1 78 ? -36.864 -10.987 -22.353 1.00 7.34 1075 VAL A CA 1
ATOM 594 C C . VAL A 1 78 ? -35.490 -10.507 -22.814 1.00 6.75 1075 VAL A C 1
ATOM 595 O O . VAL A 1 78 ? -35.387 -9.567 -23.607 1.00 8.80 1075 V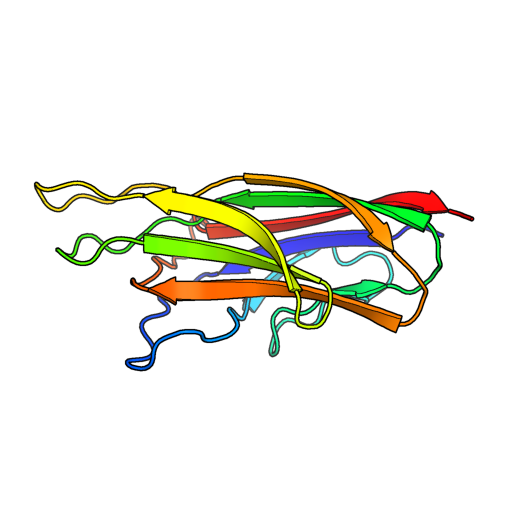AL A O 1
ATOM 599 N N . MET A 1 79 ? -34.437 -11.150 -22.320 1.00 6.91 1076 MET A N 1
ATOM 600 C CA . MET A 1 79 ? -33.077 -10.774 -22.695 1.00 7.06 1076 MET A CA 1
ATOM 601 C C . MET A 1 79 ? -32.509 -11.679 -23.787 1.00 6.27 1076 MET A C 1
ATOM 602 O O . MET A 1 79 ? -32.005 -11.180 -24.796 1.00 7.78 1076 MET A O 1
ATOM 607 N N . VAL A 1 80 ? -32.575 -12.997 -23.592 1.00 6.20 1077 VAL A N 1
ATOM 608 C CA . VAL A 1 80 ? -32.270 -13.962 -24.648 1.00 5.94 1077 VAL A CA 1
ATOM 609 C C . VAL A 1 80 ? -33.250 -15.114 -24.513 1.00 5.74 1077 VAL A C 1
ATOM 610 O O . VAL A 1 80 ? -33.883 -15.274 -23.466 1.00 6.54 1077 VAL A O 1
ATOM 614 N N . SER A 1 81 ? -33.373 -15.918 -25.565 1.00 5.48 1078 SER A N 1
ATOM 615 C CA . SER A 1 81 ? -34.304 -17.035 -25.556 1.00 5.86 1078 SER A CA 1
ATOM 616 C C . SER A 1 81 ? -33.675 -18.296 -26.125 1.00 5.38 1078 SER A C 1
ATOM 617 O O . SER A 1 81 ? -32.626 -18.253 -26.773 1.00 6.00 1078 SER A O 1
ATOM 620 N N . ALA A 1 82 ? -34.331 -19.423 -25.874 1.00 5.75 1079 ALA A N 1
ATOM 621 C CA . ALA A 1 82 ? -33.879 -20.698 -26.405 1.00 6.01 1079 ALA A CA 1
ATOM 622 C C . ALA A 1 82 ? -35.074 -21.540 -26.809 1.00 5.31 1079 ALA A C 1
ATOM 623 O O . ALA A 1 82 ? -36.146 -21.444 -26.218 1.00 6.15 1079 ALA A O 1
ATOM 625 N N . TYR A 1 83 ? -34.855 -22.375 -27.816 1.00 6.63 1080 TYR A N 1
ATOM 626 C CA . TYR A 1 83 ? -35.873 -23.251 -28.382 1.00 6.72 1080 TYR A CA 1
ATOM 627 C C . TYR A 1 83 ? -35.328 -24.655 -28.478 1.00 6.57 1080 TYR A C 1
ATOM 628 O O . TYR A 1 83 ? -34.156 -24.833 -28.830 1.00 8.07 1080 TYR A O 1
ATOM 637 N N . ALA A 1 84 ? -36.165 -25.652 -28.219 1.00 6.04 1081 ALA A N 1
ATOM 638 C CA . ALA A 1 84 ? -35.771 -27.018 -28.529 1.00 7.06 1081 ALA A CA 1
ATOM 639 C C . ALA A 1 84 ? -36.992 -27.851 -28.845 1.00 6.98 1081 ALA A C 1
ATOM 640 O O . ALA A 1 84 ? -38.015 -27.750 -28.170 1.00 8.28 1081 ALA A O 1
ATOM 642 N N . ASN A 1 85 ? -36.871 -28.691 -29.860 1.00 7.81 1082 ASN A N 1
ATOM 643 C CA . ASN A 1 85 ? -37.953 -29.581 -30.201 1.00 8.18 1082 ASN A CA 1
ATOM 644 C C . ASN A 1 85 ? -37.433 -30.728 -31.030 1.00 9.45 1082 ASN A C 1
ATOM 645 O O . ASN A 1 85 ? -36.497 -30.562 -31.807 1.00 11.10 1082 ASN A O 1
ATOM 650 N N . ASP A 1 86 ? -38.045 -31.892 -30.855 1.00 10.72 1083 ASP A N 1
ATOM 651 C CA . ASP A 1 86 ? -37.743 -33.060 -31.667 1.00 10.58 1083 ASP A CA 1
ATOM 652 C C . ASP A 1 86 ? -39.038 -33.820 -31.923 1.00 13.14 1083 ASP A C 1
ATOM 653 O O . ASP A 1 86 ? -39.834 -34.032 -31.009 1.00 16.35 1083 ASP A O 1
ATOM 658 N N . GLY A 1 87 ? -39.247 -34.227 -33.170 1.00 13.43 1084 GLY A N 1
ATOM 659 C CA . GLY A 1 87 ? -40.522 -34.780 -33.586 1.00 18.42 1084 GLY A CA 1
ATOM 660 C C . GLY A 1 87 ? -40.803 -36.232 -33.251 1.00 15.17 1084 GLY A C 1
ATOM 661 O O . GLY A 1 87 ? -41.919 -36.709 -33.486 1.00 18.59 1084 GLY A O 1
ATOM 662 N N . ALA A 1 88 ? -39.819 -36.945 -32.712 1.00 14.69 1085 ALA A N 1
ATOM 663 C CA . ALA A 1 88 ? -39.989 -38.374 -32.427 1.00 16.70 1085 ALA A CA 1
ATOM 664 C C . ALA A 1 88 ? -41.209 -38.714 -31.541 1.00 14.98 1085 ALA A C 1
ATOM 665 O O . ALA A 1 88 ? -41.965 -39.620 -31.887 1.00 17.66 1085 ALA A O 1
ATOM 667 N N . PRO A 1 89 ? -41.428 -38.003 -30.415 1.00 15.87 1086 PRO A N 1
ATOM 668 C CA . PRO A 1 89 ? -40.664 -36.934 -29.768 1.00 16.05 1086 PRO A CA 1
ATOM 669 C C . PRO A 1 89 ? -39.608 -37.491 -28.826 1.00 14.72 1086 PRO A C 1
ATOM 670 O O . PRO A 1 89 ? -39.831 -38.474 -28.120 1.00 22.51 1086 PRO A O 1
ATOM 674 N N . ASP A 1 90 ? -38.448 -36.852 -28.835 1.00 12.91 1087 ASP A N 1
ATOM 675 C CA . ASP A 1 90 ? -37.336 -37.231 -27.978 1.00 13.26 1087 ASP A CA 1
ATOM 676 C C . ASP A 1 90 ? -37.021 -36.047 -27.073 1.00 11.16 1087 ASP A C 1
ATOM 677 O O . ASP A 1 90 ? -37.550 -34.946 -27.261 1.00 12.76 1087 ASP A O 1
ATOM 682 N N . HIS A 1 91 ? -36.160 -36.265 -26.090 1.00 10.44 1088 HIS A N 1
ATOM 683 C CA . HIS A 1 91 ? -35.636 -35.154 -25.322 1.00 8.71 1088 HIS A CA 1
ATOM 684 C C . HIS A 1 91 ? -34.759 -34.290 -26.222 1.00 8.70 1088 HIS A C 1
ATOM 685 O O . HIS A 1 91 ? -34.196 -34.752 -27.219 1.00 10.76 1088 HIS A O 1
ATOM 692 N N . GLU A 1 92 ? -34.678 -33.023 -25.863 1.00 8.16 1089 GLU A N 1
ATOM 693 C CA . GLU A 1 92 ? -33.914 -32.020 -26.578 1.00 7.74 1089 GLU A CA 1
ATOM 694 C C . GLU A 1 92 ? -33.591 -30.922 -25.586 1.00 6.91 1089 GLU A C 1
ATOM 695 O O . GLU A 1 92 ? -34.287 -30.787 -24.580 1.00 7.99 1089 GLU A O 1
ATOM 701 N N . THR A 1 93 ? -32.575 -30.119 -25.877 1.00 7.04 1090 THR A N 1
ATOM 702 C CA . THR A 1 93 ? -32.054 -29.162 -24.912 1.00 6.92 1090 THR A CA 1
ATOM 703 C C . THR A 1 93 ? -32.146 -27.738 -25.434 1.00 5.87 1090 THR A C 1
ATOM 704 O O . THR A 1 93 ? -31.665 -27.439 -26.533 1.00 7.67 1090 THR A O 1
ATOM 708 N N . ALA A 1 94 ? -32.763 -26.870 -24.638 1.00 5.95 1091 ALA A N 1
ATOM 709 C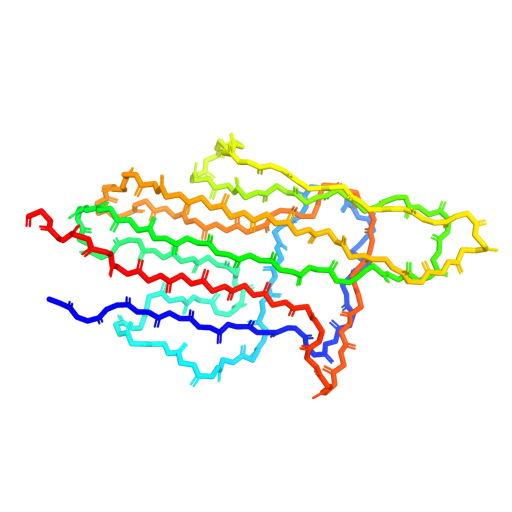 CA . ALA A 1 94 ? -32.836 -25.439 -24.906 1.00 6.09 1091 ALA A CA 1
ATOM 710 C C . ALA A 1 94 ? -31.799 -24.739 -24.044 1.00 5.63 1091 ALA A C 1
ATOM 711 O O . ALA A 1 94 ? -31.862 -24.819 -22.806 1.00 7.46 1091 ALA A O 1
ATOM 713 N N . SER A 1 95 ? -30.845 -24.054 -24.673 1.00 5.54 1092 SER A N 1
ATOM 714 C CA A SER A 1 95 ? -29.744 -23.438 -23.951 0.39 5.54 1092 SER A CA 1
ATOM 715 C CA B SER A 1 95 ? -29.758 -23.423 -23.937 0.61 5.60 1092 SER A CA 1
ATOM 716 C C . SER A 1 95 ? -29.420 -22.057 -24.502 1.00 4.89 1092 SER A C 1
ATOM 717 O O . SER A 1 95 ? -29.615 -21.798 -25.697 1.00 5.79 1092 SER A O 1
ATOM 722 N N . ASN A 1 96 ? -28.923 -21.187 -23.636 1.00 5.16 1093 ASN A N 1
ATOM 723 C CA . ASN A 1 96 ? -28.363 -19.919 -24.070 1.00 5.03 1093 ASN A CA 1
ATOM 724 C C . ASN A 1 96 ? -27.521 -19.345 -22.930 1.00 5.02 1093 ASN A C 1
ATOM 725 O O . ASN A 1 96 ? -27.289 -20.008 -21.907 1.00 5.93 1093 ASN A O 1
ATOM 730 N N . HIS A 1 97 ? -27.060 -18.121 -23.121 1.00 5.83 1094 HIS A N 1
ATOM 731 C CA . HIS A 1 97 ? -26.188 -17.456 -22.178 1.00 5.68 1094 HIS A CA 1
ATOM 732 C C . HIS A 1 97 ? -26.374 -15.954 -22.373 1.00 5.68 1094 HIS A C 1
ATOM 733 O O . HIS A 1 97 ? -26.920 -15.523 -23.396 1.00 6.33 1094 HIS A O 1
ATOM 740 N N . ALA A 1 98 ? -25.874 -15.156 -21.436 1.00 5.62 1095 ALA A N 1
ATOM 741 C CA . ALA A 1 98 ? -25.835 -13.712 -21.630 1.00 6.50 1095 ALA A CA 1
ATOM 742 C C . ALA A 1 98 ? -24.832 -13.088 -20.678 1.00 5.79 1095 ALA A C 1
ATOM 743 O O . ALA A 1 98 ? -24.559 -13.633 -19.609 1.00 7.32 1095 ALA A O 1
ATOM 745 N N . VAL A 1 99 ? -24.277 -11.948 -21.078 1.00 6.10 1096 VAL A N 1
ATOM 746 C CA . VAL A 1 99 ? -23.556 -11.088 -20.150 1.00 6.68 1096 VAL A CA 1
ATOM 747 C C . VAL A 1 99 ? -24.368 -9.810 -20.025 1.00 6.72 1096 VAL A C 1
ATOM 748 O O . VAL A 1 99 ? -24.565 -9.097 -21.012 1.00 8.65 1096 VAL A O 1
ATOM 752 N N . LEU A 1 100 ? -24.854 -9.539 -18.818 1.00 7.32 1097 LEU A N 1
ATOM 753 C CA . LEU A 1 100 ? -25.791 -8.449 -18.589 1.00 8.07 1097 LEU A CA 1
ATOM 754 C C . LEU A 1 100 ? -25.266 -7.440 -17.593 1.00 8.01 1097 LEU A C 1
ATOM 755 O O . LEU A 1 100 ? -24.662 -7.802 -16.584 1.00 9.09 1097 LEU A O 1
ATOM 760 N N . GLN A 1 101 ? -25.537 -6.169 -17.875 1.00 9.08 1098 GLN A N 1
ATOM 761 C CA . GLN A 1 101 ? -25.328 -5.093 -16.925 1.00 8.98 1098 GLN A CA 1
ATOM 762 C C . GLN A 1 101 ? -26.537 -5.028 -16.008 1.00 9.00 1098 GLN A C 1
ATOM 763 O O . GLN A 1 101 ? -27.640 -4.724 -16.462 1.00 12.08 1098 GLN A O 1
ATOM 769 N N . LEU A 1 102 ? -26.337 -5.311 -14.726 1.00 8.02 1099 LEU A N 1
ATOM 770 C CA . LEU A 1 102 ? -27.428 -5.294 -13.761 1.00 8.20 1099 LEU A CA 1
ATOM 771 C C . LEU A 1 102 ? -27.259 -4.154 -12.775 1.00 8.72 1099 LEU A C 1
ATOM 772 O O . LEU A 1 102 ? -26.144 -3.714 -12.499 1.00 10.19 1099 LEU A O 1
ATOM 777 N N . PHE A 1 103 ? -28.385 -3.696 -12.242 1.00 9.02 1100 PHE A N 1
ATOM 778 C CA . PHE A 1 103 ? -28.400 -2.748 -11.141 1.00 9.24 1100 PHE A CA 1
ATOM 779 C C . PHE A 1 103 ? -28.856 -3.460 -9.893 1.00 10.02 1100 PHE A C 1
ATOM 780 O O . PHE A 1 103 ? -29.640 -4.406 -9.974 1.00 10.52 1100 PHE A O 1
ATOM 788 N N . GLN A 1 104 ? -28.366 -3.014 -8.742 1.00 10.57 1101 GLN A N 1
ATOM 789 C CA . GLN A 1 104 ? -28.763 -3.618 -7.481 1.00 11.12 1101 GLN A CA 1
ATOM 790 C C . GLN A 1 104 ? -30.283 -3.710 -7.401 1.00 10.11 1101 GLN A C 1
ATOM 791 O O . GLN A 1 104 ? -30.994 -2.738 -7.665 1.00 12.33 1101 GLN A O 1
ATOM 797 N N . GLY A 1 105 ? -30.774 -4.896 -7.069 1.00 10.27 1102 GLY A N 1
ATOM 798 C CA . GLY A 1 105 ? -32.203 -5.120 -6.958 1.00 10.56 1102 GLY A CA 1
ATOM 799 C C . GLY A 1 105 ? -32.834 -5.753 -8.186 1.00 10.21 1102 GLY A C 1
ATOM 800 O O . GLY A 1 105 ? -33.924 -6.317 -8.093 1.0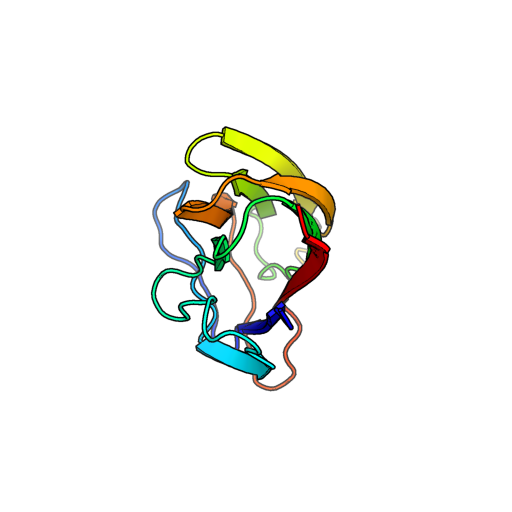0 11.84 1102 GLY A O 1
ATOM 801 N N . ASP A 1 106 ? -32.174 -5.655 -9.341 1.00 9.50 1103 ASP A N 1
ATOM 802 C CA . ASP A 1 106 ? -32.652 -6.344 -10.537 1.00 8.65 1103 ASP A CA 1
ATOM 803 C C . ASP A 1 106 ? -32.772 -7.839 -10.279 1.00 8.88 1103 ASP A C 1
ATOM 804 O O . ASP A 1 106 ? -31.987 -8.417 -9.518 1.00 10.72 1103 ASP A O 1
ATOM 809 N N . GLN A 1 107 ? -33.740 -8.469 -10.929 1.00 8.24 1104 GLN A N 1
ATOM 810 C CA . GLN A 1 107 ? -33.900 -9.909 -10.803 1.00 9.26 1104 GLN A CA 1
ATOM 811 C C . GLN A 1 107 ? -33.771 -10.606 -12.146 1.00 7.94 1104 GLN A C 1
ATOM 812 O O . GLN A 1 107 ? -34.295 -10.135 -13.158 1.00 9.73 1104 GLN A O 1
ATOM 818 N N . VAL A 1 108 ? -33.046 -11.717 -12.153 1.00 7.28 1105 VAL A N 1
ATOM 819 C CA . VAL A 1 108 ? -32.826 -12.481 -13.366 1.00 6.54 1105 VAL A CA 1
ATOM 820 C C . VAL A 1 108 ? -33.359 -13.889 -13.117 1.00 6.34 1105 VAL A C 1
ATOM 821 O O . VAL A 1 108 ? -33.121 -14.471 -12.052 1.00 6.94 1105 VAL A O 1
ATOM 825 N N . TRP A 1 109 ? -34.109 -14.418 -14.077 1.00 6.15 1106 TRP A N 1
ATOM 826 C CA . TRP A 1 109 ? -34.834 -15.663 -13.879 1.00 5.96 1106 TRP A CA 1
ATOM 827 C C . TRP A 1 109 ? -35.158 -16.279 -15.229 1.00 5.36 1106 TRP A C 1
ATOM 828 O O . TRP A 1 109 ? -35.061 -15.608 -16.260 1.00 6.75 1106 TRP A O 1
ATOM 839 N N . LEU A 1 110 ? -35.507 -17.561 -15.226 1.00 5.95 1107 LEU A N 1
ATOM 840 C CA . LEU A 1 110 ? -35.911 -18.244 -16.444 1.00 5.96 1107 LEU A CA 1
ATOM 841 C C . LEU A 1 110 ? -37.415 -18.436 -16.476 1.00 5.39 1107 LEU A C 1
ATOM 842 O O . LEU A 1 110 ? -38.033 -18.844 -15.485 1.00 6.56 1107 LEU A O 1
ATOM 847 N N . ARG A 1 111 ? -37.992 -18.142 -17.633 1.00 5.96 1108 ARG A N 1
ATOM 848 C CA . ARG A 1 111 ? -39.407 -18.322 -17.887 1.00 6.51 1108 ARG A CA 1
ATOM 849 C C . ARG A 1 111 ? -39.629 -19.503 -18.824 1.00 5.96 1108 ARG A C 1
ATOM 850 O O . ARG A 1 111 ? -39.007 -19.590 -19.891 1.00 6.34 1108 ARG A O 1
ATOM 858 N N . LEU A 1 112 ? -40.531 -20.395 -18.422 1.00 5.98 1109 LEU A N 1
ATOM 859 C CA . LEU A 1 112 ? -41.021 -21.453 -19.280 1.00 6.35 1109 LEU A CA 1
ATOM 860 C C . LEU A 1 112 ? -42.146 -20.870 -20.113 1.00 5.90 1109 LEU A C 1
ATOM 861 O O . LEU A 1 112 ? -43.263 -20.708 -19.628 1.00 7.32 1109 LEU A O 1
ATOM 866 N N . HIS A 1 113 ? -41.839 -20.471 -21.337 1.00 6.27 1110 HIS A N 1
ATOM 867 C CA . HIS A 1 113 ? -42.852 -19.879 -22.193 1.00 6.49 1110 HIS A CA 1
ATOM 868 C C . HIS A 1 113 ? -43.852 -20.949 -22.637 1.00 5.92 1110 HIS A C 1
ATOM 869 O O . HIS A 1 113 ? -45.054 -20.805 -22.417 1.00 7.83 1110 HIS A O 1
ATOM 876 N N . ARG A 1 114 ? -43.336 -22.021 -23.236 1.00 6.72 1111 ARG A N 1
ATOM 877 C CA . ARG A 1 114 ? -44.118 -23.185 -23.64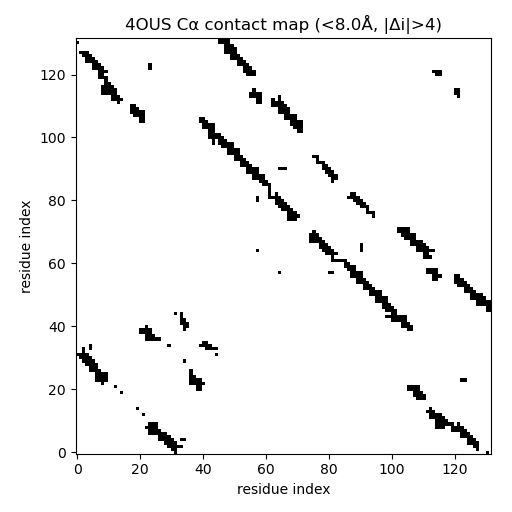2 1.00 6.70 1111 ARG A CA 1
ATOM 878 C C . ARG A 1 114 ? -43.283 -24.431 -23.427 1.00 6.46 1111 ARG A C 1
ATOM 879 O O . ARG A 1 114 ? -42.052 -24.365 -23.418 1.00 7.20 1111 ARG A O 1
ATOM 887 N N . GLY A 1 115 ? -43.957 -25.567 -23.285 1.00 7.50 1112 GLY A N 1
ATOM 888 C CA . GLY A 1 115 ? -43.284 -26.841 -23.152 1.00 8.09 1112 GLY A CA 1
ATOM 889 C C . GLY A 1 115 ? -43.231 -27.310 -21.717 1.00 7.03 1112 GLY A C 1
ATOM 890 O O . GLY A 1 115 ? -43.914 -26.772 -20.838 1.00 8.82 1112 GLY A O 1
ATOM 891 N N . ALA A 1 116 ? -42.426 -28.337 -21.484 1.00 7.39 1113 ALA A N 1
ATOM 892 C CA . ALA A 1 116 ? -42.305 -28.950 -20.172 1.00 7.98 1113 ALA A CA 1
ATOM 893 C C . ALA A 1 116 ? -40.869 -29.412 -19.981 1.00 6.74 1113 ALA A C 1
ATOM 894 O O . ALA A 1 116 ? -40.199 -29.795 -20.945 1.00 8.09 1113 ALA A O 1
ATOM 896 N N . ILE A 1 117 ? -40.408 -29.369 -18.735 1.00 7.07 1114 ILE A N 1
ATOM 897 C CA . ILE A 1 117 ? -39.007 -29.574 -18.389 1.00 6.82 1114 ILE A CA 1
ATOM 898 C C . ILE A 1 117 ? -38.762 -30.895 -17.672 1.00 6.58 1114 ILE A C 1
ATOM 899 O O . ILE A 1 117 ? -39.503 -31.255 -16.757 1.00 7.63 1114 ILE A O 1
ATOM 904 N N . TYR A 1 118 ? -37.703 -31.591 -18.077 1.00 6.62 1115 TYR A N 1
ATOM 905 C CA . TYR A 1 118 ? -37.263 -32.808 -17.427 1.00 7.07 1115 TYR A CA 1
ATOM 906 C C . TYR A 1 118 ? -36.388 -32.533 -16.216 1.00 6.41 1115 TYR A C 1
ATOM 907 O O . TYR A 1 118 ? -35.361 -31.846 -16.317 1.00 7.88 1115 TYR A O 1
ATOM 916 N N . GLY A 1 119 ? -36.781 -33.085 -15.077 1.00 7.69 1116 GLY A N 1
ATOM 917 C CA . GLY A 1 119 ? -35.970 -33.028 -13.878 1.00 8.65 1116 GLY A CA 1
ATOM 918 C C . GLY A 1 119 ? -35.685 -34.410 -13.336 1.00 8.34 1116 GLY A C 1
ATOM 919 O O . GLY A 1 119 ? -36.583 -35.252 -13.250 1.00 11.30 1116 GLY A O 1
ATOM 920 N N . SER A 1 120 ? -34.432 -34.654 -12.976 1.00 8.59 1117 SER A N 1
ATOM 921 C CA . SER A 1 120 ? -34.059 -35.882 -12.287 1.00 9.42 1117 SER A CA 1
ATOM 922 C C . SER A 1 120 ? -32.806 -35.652 -11.460 1.00 8.83 1117 SER A C 1
ATOM 923 O O . SER A 1 120 ? -32.184 -34.594 -11.533 1.00 8.32 1117 SER A O 1
ATOM 926 N N . SER A 1 121 ? -32.433 -36.665 -10.688 1.00 9.40 1118 SER A N 1
ATOM 927 C CA . SER A 1 121 ? -31.243 -36.587 -9.859 1.00 9.88 1118 SER A CA 1
ATOM 928 C C . SER A 1 121 ? -29.951 -36.476 -10.666 1.00 9.80 1118 SER A C 1
ATOM 929 O O . SER A 1 121 ? -28.907 -36.193 -10.090 1.00 10.98 1118 SER A O 1
ATOM 932 N N . TRP A 1 122 ? -29.994 -36.697 -11.982 1.00 8.80 1119 TRP A N 1
ATOM 933 C CA . TRP A 1 122 ? -28.774 -36.524 -12.776 1.00 8.63 1119 TRP A CA 1
ATOM 934 C C . TRP A 1 122 ? -28.591 -35.083 -13.271 1.00 7.78 1119 TRP A C 1
ATOM 935 O O . TRP A 1 122 ? -27.586 -34.779 -13.907 1.00 8.13 1119 TRP A O 1
ATOM 946 N N A LYS A 1 123 ? -29.545 -34.210 -12.951 0.49 7.53 1120 LYS A N 1
ATOM 947 N N B LYS A 1 123 ? -29.555 -34.215 -12.972 0.51 7.07 1120 LYS A N 1
ATOM 948 C CA A LYS A 1 123 ? -29.364 -32.764 -13.096 0.49 6.58 1120 LYS A CA 1
ATOM 949 C CA B LYS A 1 123 ? -29.362 -32.771 -13.090 0.51 6.41 1120 LYS A CA 1
ATOM 950 C C A LYS A 1 123 ? -29.001 -32.352 -14.528 0.49 6.03 1120 LYS A C 1
ATOM 951 C C B LYS A 1 123 ? -29.008 -32.338 -14.522 0.51 6.22 1120 LYS A C 1
ATOM 952 O O A LYS A 1 123 ? -27.923 -31.814 -14.798 0.49 6.98 1120 LYS A O 1
ATOM 953 O O B LYS A 1 123 ? -27.943 -31.770 -14.787 0.51 6.44 1120 LYS A O 1
ATOM 964 N N . TYR A 1 124 ? -29.931 -32.613 -15.441 1.00 6.42 1121 TYR A N 1
ATOM 965 C CA . TYR A 1 124 ? -29.818 -32.175 -16.831 1.00 6.12 1121 TYR A CA 1
ATOM 966 C C . TYR A 1 124 ? -30.163 -30.700 -17.017 1.00 5.45 1121 TYR A C 1
ATOM 967 O O . TYR A 1 124 ? -29.600 -30.030 -17.886 1.00 7.32 1121 TYR A O 1
ATOM 976 N N . SER A 1 125 ? -31.111 -30.210 -16.223 1.00 5.63 1122 SER A N 1
ATOM 977 C CA . SER A 1 125 ? -31.692 -28.888 -16.409 1.00 5.35 1122 SER A CA 1
ATOM 978 C C . SER A 1 125 ? -31.150 -27.938 -15.362 1.00 5.21 1122 SER A C 1
ATOM 979 O O . SER A 1 125 ? -31.415 -28.109 -14.163 1.00 5.99 1122 SER A O 1
ATOM 982 N N . THR A 1 126 ? -30.378 -26.956 -15.820 1.00 5.27 1123 THR A N 1
ATOM 983 C CA . THR A 1 126 ? -29.502 -26.160 -14.976 1.00 5.72 1123 THR A CA 1
ATOM 984 C C . THR A 1 126 ? -29.571 -24.673 -15.316 1.00 4.81 1123 THR A C 1
ATOM 985 O O . THR A 1 126 ? -29.912 -24.278 -16.437 1.00 5.60 1123 THR A O 1
ATOM 989 N N . PHE A 1 127 ? -29.180 -23.857 -14.347 1.00 5.14 1124 PHE A N 1
ATOM 990 C CA . PHE A 1 127 ? -29.183 -22.398 -14.469 1.00 5.09 1124 PHE A CA 1
ATOM 991 C C . PHE A 1 127 ? -28.115 -21.878 -13.526 1.00 5.27 1124 PHE A C 1
ATOM 992 O O . PHE A 1 127 ? -28.157 -22.185 -12.335 1.00 5.53 1124 PHE A O 1
ATOM 1000 N N . SER A 1 128 ? -27.160 -21.112 -14.041 1.00 5.24 1125 SER A N 1
ATOM 1001 C CA . SER A 1 128 ? -26.096 -20.549 -13.222 1.00 5.88 1125 SER A CA 1
ATOM 1002 C C . SER A 1 128 ? -25.815 -19.112 -13.588 1.00 5.63 1125 SER A C 1
ATOM 1003 O O . SER A 1 128 ? -26.146 -18.648 -14.682 1.00 5.76 1125 SER A O 1
ATOM 1006 N N . GLY A 1 129 ? -25.152 -18.419 -12.676 1.00 6.16 1126 GLY A N 1
ATOM 1007 C CA . GLY A 1 129 ? -24.749 -17.055 -12.917 1.00 7.62 1126 GLY A CA 1
ATOM 1008 C C . GLY A 1 129 ? -23.615 -16.657 -12.003 1.00 6.11 1126 GLY A C 1
ATOM 1009 O O . GLY A 1 129 ? -23.439 -17.237 -10.924 1.00 7.54 1126 GLY A O 1
ATOM 1010 N N . PHE A 1 130 ? -22.839 -15.665 -12.418 1.00 6.26 1127 PHE A N 1
ATOM 1011 C CA . PHE A 1 130 ? -21.798 -15.154 -11.549 1.00 6.34 1127 PHE A CA 1
ATOM 1012 C C . PHE A 1 130 ? -21.474 -13.705 -11.866 1.00 6.53 1127 PHE A C 1
ATOM 1013 O O . PHE A 1 130 ? -21.674 -13.219 -12.983 1.00 6.78 1127 PHE A O 1
ATOM 1021 N N . LEU A 1 131 ? -20.967 -13.022 -10.853 1.00 6.93 1128 LEU A N 1
ATOM 1022 C CA . LEU A 1 131 ? -20.482 -11.664 -10.972 1.00 7.28 1128 LEU A CA 1
ATOM 1023 C C . LEU A 1 131 ? -19.177 -11.645 -11.754 1.00 7.87 1128 LEU A C 1
ATOM 1024 O O . LEU A 1 131 ? -18.233 -12.362 -11.413 1.00 11.55 1128 LEU A O 1
ATOM 1029 N N . LEU A 1 132 ? -19.131 -10.837 -12.805 1.00 7.94 1129 LEU A N 1
ATOM 1030 C CA . LEU A 1 132 ? -17.920 -10.654 -13.594 1.00 9.05 1129 LEU A CA 1
ATOM 1031 C C . LEU A 1 132 ? -17.179 -9.377 -13.175 1.00 9.26 1129 LEU A C 1
ATOM 1032 O O . LEU A 1 132 ? -16.000 -9.421 -12.822 1.00 11.38 1129 LEU A O 1
ATOM 1037 N N . TYR A 1 133 ? -17.879 -8.247 -13.214 1.00 10.03 1130 TYR A N 1
ATOM 1038 C CA . TYR A 1 133 ? -17.318 -6.957 -12.814 1.00 10.54 1130 TYR A CA 1
ATOM 1039 C C . TYR A 1 133 ? -18.227 -6.229 -11.857 1.00 10.51 1130 TYR A C 1
ATOM 1040 O O . TYR A 1 133 ? -19.359 -5.916 -12.207 1.00 13.44 1130 TYR A O 1
ATOM 1049 N N . GLN A 1 134 ? -17.730 -5.915 -10.669 1.00 12.40 1131 GLN A N 1
ATOM 1050 C CA . GLN A 1 134 ? -18.510 -5.129 -9.724 1.00 13.55 1131 GLN A CA 1
ATOM 1051 C C . GLN A 1 134 ? -18.285 -3.641 -9.969 1.00 14.88 1131 GLN A C 1
ATOM 1052 O O . GLN A 1 134 ? -17.158 -3.210 -10.205 1.00 20.40 1131 GLN A O 1
ATOM 1058 N N . ASP A 1 135 ? -19.354 -2.854 -9.915 1.00 15.51 1132 ASP A N 1
ATOM 1059 C CA . ASP A 1 135 ? -19.231 -1.416 -10.114 1.00 22.32 1132 ASP A CA 1
ATOM 1060 C C . ASP A 1 135 ? -18.484 -0.772 -8.952 1.00 26.68 1132 ASP A C 1
ATOM 1061 O O . ASP A 1 135 ? -18.535 -1.261 -7.823 1.00 30.67 1132 ASP A O 1
#

InterPro domains:
  IPR001073 C1q domain [PF00386] (786-911)
  IPR001073 C1q domain [PR00007] (797-823)
  IPR001073 C1q domain [PR00007] (824-843)
  IPR001073 C1q domain [PR00007] (871-892)
  IPR001073 C1q domain [PR00007] (902-912)
  IPR001073 C1q domain [PS50871] (780-914)
  IPR001073 C1q domain [SM00110] (777-914)
  IPR008983 Tumour necrosis factor-like domain superfamily [G3DSA:2.60.120.40] (780-914)
  IPR008983 Tumour necrosis factor-like domain superfamily [SSF49842] (783-914)
  IPR022070 Cytoplasmic activation/proliferation-associated protein-1 C term [PF12287] (421-637)
  IPR028816 Caprin [PTHR22922] (25-744)
  IPR041637 Caprin-1 dimerization domain [PF18293] (141-256)

GO terms:
  GO:0009953 dorsal/ventral pattern formation (P, IMP)
  GO:0030177 positive regulation of Wnt signaling pathway (P, IMP)
  GO:0009950 dorsal/ventral axis specification (P, IMP)
  GO:0090263 positive regulation of canonical Wnt signaling pathway (P, IMP)

Solvent-accessible surface area: 6553 Å² total; per-residue (Å²): 121,199,6,25,5,36,2,0,32,40,57,75,36,67,56,78,88,105,62,53,59,1,30,0,82,52,55,114,53,44,94,29,122,45,10,76,48,62,42,0,64,2,38,1,28,13,38,3,17,0,22,0,74,1,82,0,23,0,30,43,67,95,54,23,0,79,0,14,0,5,54,59,163,86,66,58,40,54,10,121,4,59,52,76,86,48,76,77,67,59,0,47,45,110,8,91,20,105,0,126,132,45,19,56,0,23,0,50,3,56,87,18,6,0,62,10,26,91,201,72,99,0,38,0,28,2,85,28,82,151,94,141

Radius of gyration: 14.23 Å; Cα contacts (8 Å, |Δi|>4): 401; chains: 1; bounding box: 33×37×33 Å

CATH classification: 2.60.120.40

Secondary structure (DSSP, 8-state):
---EEEEEE-S-B--SSSSEE----EEEEEETS-EETTTTEEE-SSSEEEEEEEEEEBPSSSS-EEEEEEETTEEEEEEEE--SS----EEEEEEEEEE-TT-EEEEEEEES-B---TT--EEEEEEEEEE-

B-factor: mean 11.67, std 8.47, range [4.61, 81.7]

Sequence (132 aa):
LRVAFSAARTANFAPGTTLDQPPIAFDLLHTTNLGDMFDTGSGRFTCPATGAYVFIFHILKLAISVPLYINLMRNEEVMVSAYANDGAPDHETASSNHAVLQLFQGDQVWLRLHRGAIYGSSWKKYSTFSGFLLYQD

Foldseek 3Di:
DWAKWKFFAAAKFDPPDFWAFDATQDTPDGVVVQADRVRQKGFAAAFAKKKKKWKFKFDLDQKKWKKFWDWANDGDDIFIWADDVRDITITIDMDIDGDHGGIMITMIGRIGMTHHRPVGRTMMMMTGDTGD

Nearest PDB structures (foldseek):
  4ous-assembly1_A  TM=1.008E+00  e=4.398E-28  Danio rerio
  4oul-assembly1_C  TM=1.002E+00  e=1.004E-24  Homo sapiens
  4oum-assembly1_A  TM=9.983E-01  e=5.733E-25  Homo sapiens
  4oul-assembly2_E  TM=9.953E-01  e=4.075E-24  Homo sapiens
  5kc6-assembly1_B  TM=8.714E-01  e=8.981E-14  Homo sapiens